Protein AF-A0A257L298-F1 (afdb_monomer_lite)

Secondary structure (DSSP, 8-state):
--PPP---------S---------EEEPPP-SPBPTT--EEEEEEEEEETTEEEEEEEEEEEBTTT--EEEEEEEEEEEE--SSEEEEEEEEEEEE-SSTTEEEEEEEEEEEEEETTEEEEEEEEEEEEEEE--

Structure (mmCIF, N/CA/C/O backbone):
data_AF-A0A257L298-F1
#
_entry.id   AF-A0A257L298-F1
#
loop_
_atom_site.group_PDB
_atom_site.id
_atom_site.type_symbol
_atom_site.label_atom_id
_atom_site.label_alt_id
_atom_site.label_comp_id
_atom_site.label_asym_id
_atom_site.label_entity_id
_atom_site.label_seq_id
_atom_site.pdbx_PDB_ins_code
_atom_site.Cartn_x
_atom_site.Cartn_y
_atom_site.Cartn_z
_atom_site.occupancy
_atom_site.B_iso_or_equiv
_atom_site.auth_seq_id
_atom_site.auth_comp_id
_atom_site.auth_asym_id
_atom_site.auth_atom_id
_atom_site.pdbx_PDB_model_num
ATOM 1 N N . MET A 1 1 ? 13.399 3.544 -44.484 1.00 35.97 1 MET A N 1
ATOM 2 C CA . MET A 1 1 ? 14.296 4.693 -44.247 1.00 35.97 1 MET A CA 1
ATOM 3 C C . MET A 1 1 ? 14.254 4.992 -42.755 1.00 35.97 1 MET A C 1
ATOM 5 O O . MET A 1 1 ? 13.218 5.423 -42.272 1.00 35.97 1 MET A O 1
ATOM 9 N N . PHE A 1 2 ? 15.301 4.631 -42.010 1.00 40.59 2 PHE A N 1
ATOM 10 C CA . PHE A 1 2 ? 15.395 4.853 -40.563 1.00 40.59 2 PHE A CA 1
ATOM 11 C C . PHE A 1 2 ? 16.219 6.123 -40.329 1.00 40.59 2 PHE A C 1
ATOM 13 O O . PHE A 1 2 ? 17.411 6.138 -40.622 1.00 40.59 2 PHE A O 1
ATOM 20 N N . GLY A 1 3 ? 15.573 7.199 -39.876 1.00 53.44 3 GLY A N 1
ATOM 21 C CA . GLY A 1 3 ? 16.239 8.455 -39.527 1.00 53.44 3 GLY A CA 1
ATOM 22 C C . GLY A 1 3 ? 16.765 8.411 -38.093 1.00 53.44 3 GLY A C 1
ATOM 23 O O . GLY A 1 3 ? 15.990 8.203 -37.161 1.00 53.44 3 GLY A O 1
ATOM 24 N N . LEU A 1 4 ? 18.078 8.577 -37.942 1.00 57.00 4 LEU A N 1
ATOM 25 C CA . LEU A 1 4 ? 18.802 8.676 -36.673 1.00 57.00 4 LEU A CA 1
ATOM 26 C C . LEU A 1 4 ? 18.595 10.044 -35.986 1.00 57.00 4 LEU A C 1
ATOM 28 O O . LEU A 1 4 ? 18.338 11.051 -36.640 1.00 57.00 4 LEU A O 1
ATOM 32 N N . LEU A 1 5 ? 18.720 10.009 -34.654 1.00 50.09 5 LEU A N 1
ATOM 33 C CA . LEU A 1 5 ? 18.636 11.067 -33.623 1.00 50.09 5 LEU A CA 1
ATOM 34 C C . LEU A 1 5 ? 19.576 12.282 -33.891 1.00 50.09 5 LEU A C 1
ATOM 36 O O . LEU A 1 5 ? 20.435 12.193 -34.757 1.00 50.09 5 LEU A O 1
ATOM 40 N N . TYR A 1 6 ? 19.464 13.458 -33.240 1.00 37.41 6 TYR A N 1
ATOM 41 C CA . TYR A 1 6 ? 19.945 13.727 -31.865 1.00 37.41 6 TYR A CA 1
ATOM 42 C C . TYR A 1 6 ? 19.573 15.122 -31.277 1.00 37.41 6 TYR A C 1
ATOM 44 O O . TYR A 1 6 ? 19.186 16.045 -31.985 1.00 37.41 6 TYR A O 1
ATOM 52 N N . PHE A 1 7 ? 19.717 15.173 -29.938 1.00 49.09 7 PHE A N 1
ATOM 53 C CA . PHE A 1 7 ? 19.507 16.183 -28.864 1.00 49.09 7 PHE A CA 1
ATOM 54 C C . PHE A 1 7 ? 20.211 17.561 -29.065 1.00 49.09 7 PHE A C 1
ATOM 56 O O . PHE A 1 7 ? 21.085 17.660 -29.912 1.00 49.09 7 PHE A O 1
ATOM 63 N N . VAL A 1 8 ? 19.923 18.666 -28.341 1.00 43.75 8 VAL A N 1
ATOM 64 C CA . VAL A 1 8 ? 20.216 18.958 -26.907 1.00 43.75 8 VAL A CA 1
ATOM 65 C C . VAL A 1 8 ? 19.473 20.233 -26.432 1.00 43.75 8 VAL A C 1
ATOM 67 O O . VAL A 1 8 ? 19.411 21.214 -27.164 1.00 43.75 8 VAL A O 1
ATOM 70 N N . GLY A 1 9 ? 19.024 20.274 -25.167 1.00 34.12 9 GLY A N 1
ATOM 71 C CA . GLY A 1 9 ? 18.702 21.513 -24.435 1.00 34.12 9 GLY A CA 1
ATOM 72 C C . GLY A 1 9 ? 18.926 21.327 -22.930 1.00 34.12 9 GLY A C 1
ATOM 73 O O . GLY A 1 9 ? 18.150 20.642 -22.271 1.00 34.12 9 GLY A O 1
ATOM 74 N N . GLY A 1 10 ? 20.043 21.847 -22.413 1.00 38.00 10 GLY A N 1
ATOM 75 C CA . GLY A 1 10 ? 20.544 21.579 -21.063 1.00 38.00 10 GLY A CA 1
ATOM 76 C C . GLY A 1 10 ? 19.877 22.394 -19.952 1.00 38.00 10 GLY A C 1
ATOM 77 O O . GLY A 1 10 ? 19.518 23.552 -20.134 1.00 38.00 10 GLY A O 1
ATOM 78 N N . SER A 1 11 ? 19.802 21.796 -18.764 1.00 34.03 11 SER A N 1
ATOM 79 C CA . SER A 1 11 ? 19.644 22.521 -17.505 1.00 34.03 11 SER A CA 1
ATOM 80 C C . SER A 1 11 ? 20.627 21.944 -16.491 1.00 34.03 11 SER A C 1
ATOM 82 O O . SER A 1 11 ? 20.729 20.725 -16.336 1.00 34.03 11 SER A O 1
ATOM 84 N N . LYS A 1 12 ? 21.405 22.834 -15.867 1.00 39.34 12 LYS A N 1
ATOM 85 C CA . LYS A 1 12 ? 22.391 22.533 -14.825 1.00 39.34 12 LYS A CA 1
ATOM 86 C C . LYS A 1 12 ? 21.713 21.782 -13.675 1.00 39.34 12 LYS A C 1
ATOM 88 O O . LYS A 1 12 ? 20.792 22.307 -13.061 1.00 39.34 12 LYS A O 1
ATOM 93 N N . SER A 1 13 ? 22.197 20.579 -13.373 1.00 36.28 13 SER A N 1
ATOM 94 C CA . SER A 1 13 ? 21.869 19.881 -12.131 1.00 36.28 13 SER A CA 1
ATOM 95 C C . SER A 1 13 ? 22.938 20.216 -11.105 1.00 36.28 13 SER A C 1
ATOM 97 O O . SER A 1 13 ? 24.061 19.722 -11.207 1.00 36.28 13 SER A O 1
ATOM 99 N N . ASP A 1 14 ? 22.576 21.037 -10.124 1.00 38.84 14 ASP A N 1
ATOM 100 C CA . ASP A 1 14 ? 23.325 21.122 -8.877 1.00 38.84 14 ASP A CA 1
ATOM 101 C C . ASP A 1 14 ? 23.331 19.765 -8.164 1.00 38.84 14 ASP A C 1
ATOM 103 O O . ASP A 1 14 ? 22.430 18.932 -8.320 1.00 38.84 14 ASP A O 1
ATOM 107 N N . GLY A 1 15 ? 24.435 19.530 -7.461 1.00 37.66 15 GLY A N 1
ATOM 108 C CA . GLY A 1 15 ? 24.837 18.242 -6.925 1.00 37.66 15 GLY A CA 1
ATOM 109 C C . GLY A 1 15 ? 23.965 17.703 -5.792 1.00 37.66 15 GLY A C 1
ATOM 110 O O . GLY A 1 15 ? 23.348 18.432 -5.022 1.00 37.66 15 GLY A O 1
ATOM 111 N N . ASN A 1 16 ? 24.037 16.378 -5.664 1.00 39.88 16 ASN A N 1
ATOM 112 C CA . ASN A 1 16 ? 23.738 15.593 -4.468 1.00 39.88 16 ASN A CA 1
ATOM 113 C C . ASN A 1 16 ? 22.289 15.614 -3.962 1.00 39.88 16 ASN A C 1
ATOM 115 O O . ASN A 1 16 ? 22.017 15.942 -2.811 1.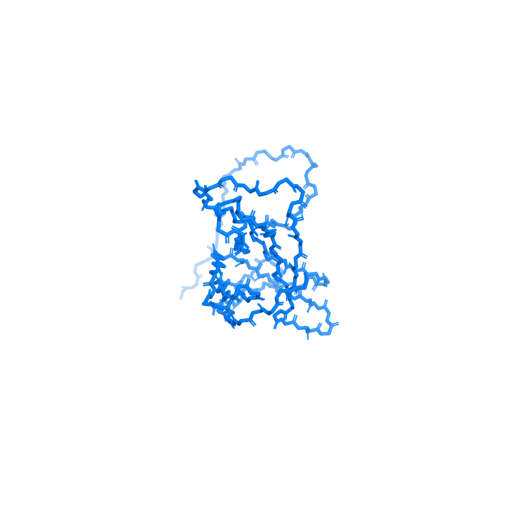00 39.88 16 ASN A O 1
ATOM 119 N N . ALA A 1 17 ? 21.375 15.081 -4.770 1.00 34.56 17 ALA A N 1
ATOM 120 C CA . ALA A 1 17 ? 20.223 14.364 -4.238 1.00 34.56 17 ALA A CA 1
ATOM 121 C C . ALA A 1 17 ? 20.363 12.896 -4.641 1.00 34.56 17 ALA A C 1
ATOM 123 O O . ALA A 1 17 ? 20.161 12.533 -5.802 1.00 34.56 17 ALA A O 1
ATOM 124 N N . ALA A 1 18 ? 20.737 12.042 -3.685 1.00 35.28 18 ALA A N 1
ATOM 125 C CA . ALA A 1 18 ? 20.536 10.609 -3.822 1.00 35.28 18 ALA A CA 1
ATOM 126 C C . ALA A 1 18 ? 19.106 10.396 -4.334 1.00 35.28 18 ALA A C 1
ATOM 128 O O . ALA A 1 18 ? 18.154 10.934 -3.768 1.00 35.28 18 ALA A O 1
ATOM 129 N N . LYS A 1 19 ? 18.975 9.689 -5.457 1.00 36.34 19 LYS A N 1
ATOM 130 C CA . LYS A 1 19 ? 17.711 9.400 -6.133 1.00 36.34 19 LYS A CA 1
ATOM 131 C C . LYS A 1 19 ? 16.878 8.488 -5.228 1.00 36.34 19 LYS A C 1
ATOM 133 O O . LYS A 1 19 ? 16.803 7.286 -5.453 1.00 36.34 19 LYS A O 1
ATOM 138 N N . LEU A 1 20 ? 16.299 9.054 -4.172 1.00 34.91 20 LEU A N 1
ATOM 139 C CA . LEU A 1 20 ? 15.278 8.421 -3.357 1.00 34.91 20 LEU A CA 1
ATOM 140 C C . LEU A 1 20 ? 14.180 8.011 -4.334 1.00 34.91 20 LEU A C 1
ATOM 142 O O . LEU A 1 20 ? 13.599 8.862 -5.014 1.00 34.91 20 LEU A O 1
ATOM 146 N N . ASN A 1 21 ? 13.963 6.700 -4.473 1.00 45.56 21 ASN A N 1
ATOM 147 C CA . ASN A 1 21 ? 12.809 6.156 -5.178 1.00 45.56 21 ASN A CA 1
ATOM 148 C C . ASN A 1 21 ? 11.591 6.968 -4.734 1.00 45.56 21 ASN A C 1
ATOM 150 O O . ASN A 1 21 ? 11.312 7.048 -3.544 1.00 45.56 21 ASN A O 1
ATOM 154 N N . GLN A 1 22 ? 10.949 7.655 -5.677 1.00 49.81 22 GLN A N 1
ATOM 155 C CA . GLN A 1 22 ? 9.899 8.634 -5.410 1.00 49.81 22 GLN A CA 1
ATOM 156 C C . GLN A 1 22 ? 8.690 7.926 -4.784 1.00 49.81 22 GLN A C 1
ATOM 158 O O . GLN A 1 22 ? 7.782 7.499 -5.498 1.00 49.81 22 GLN A O 1
ATOM 163 N N . ILE A 1 23 ? 8.685 7.764 -3.460 1.00 60.03 23 ILE A N 1
ATOM 164 C CA . ILE A 1 23 ? 7.535 7.246 -2.724 1.00 60.03 23 ILE A CA 1
ATOM 165 C C . ILE A 1 23 ? 6.450 8.314 -2.835 1.00 60.03 23 ILE A C 1
ATOM 167 O O . ILE A 1 23 ? 6.516 9.371 -2.208 1.00 60.03 23 ILE A O 1
ATOM 171 N N . LYS A 1 24 ? 5.462 8.068 -3.697 1.00 68.56 24 LYS A N 1
ATOM 172 C CA . LYS A 1 24 ? 4.315 8.958 -3.855 1.00 68.56 24 LYS A CA 1
ATOM 173 C C . LYS A 1 24 ? 3.325 8.664 -2.733 1.00 68.56 24 LYS A C 1
ATOM 175 O O . LYS A 1 24 ? 2.684 7.614 -2.737 1.00 68.56 24 LYS A O 1
ATOM 180 N N . ILE A 1 25 ? 3.213 9.599 -1.797 1.00 79.81 25 ILE A N 1
ATOM 181 C CA . ILE A 1 25 ? 2.238 9.547 -0.708 1.00 79.81 25 ILE A CA 1
ATOM 182 C C . ILE A 1 25 ? 0.932 10.178 -1.193 1.00 79.81 25 ILE A C 1
ATOM 184 O O . ILE A 1 25 ? 0.915 11.284 -1.735 1.00 79.81 25 ILE A O 1
ATOM 188 N N . PHE A 1 26 ? -0.167 9.464 -1.002 1.00 79.12 26 PHE A N 1
ATOM 189 C CA . PHE A 1 26 ? -1.521 9.917 -1.270 1.00 79.12 26 PHE A CA 1
ATOM 190 C C . PHE A 1 26 ? -2.180 10.224 0.066 1.00 79.12 26 PHE A C 1
ATOM 192 O O . PHE A 1 26 ? -2.422 9.315 0.854 1.00 79.12 26 PHE A O 1
ATOM 199 N N . ASN A 1 27 ? -2.452 11.501 0.321 1.00 84.62 27 ASN A N 1
ATOM 200 C CA . ASN A 1 27 ? -3.191 11.935 1.502 1.00 84.62 27 ASN A CA 1
ATOM 201 C C . ASN A 1 27 ? -4.689 11.932 1.194 1.00 84.62 27 ASN A C 1
ATOM 203 O O . ASN A 1 27 ? -5.105 12.375 0.120 1.00 84.62 27 ASN A O 1
ATOM 207 N N . PHE A 1 28 ? -5.493 11.440 2.130 1.00 83.25 28 PHE A N 1
ATOM 208 C CA . PHE A 1 28 ? -6.944 11.414 2.010 1.00 83.25 28 PHE A CA 1
ATOM 209 C C . PHE A 1 28 ? -7.562 12.563 2.806 1.00 83.25 28 PHE A C 1
ATOM 211 O O . PHE A 1 28 ? -7.080 12.932 3.875 1.00 83.25 28 PHE A O 1
ATOM 218 N N . ALA A 1 29 ? -8.641 13.143 2.280 1.00 77.75 29 ALA A N 1
ATOM 219 C CA . ALA A 1 29 ? -9.383 14.170 2.997 1.00 77.75 29 ALA A CA 1
ATOM 220 C C . ALA A 1 29 ? -10.152 13.532 4.162 1.00 77.75 29 ALA A C 1
ATOM 222 O O . ALA A 1 29 ? -11.012 12.674 3.951 1.00 77.75 29 ALA A O 1
ATOM 223 N N . ILE A 1 30 ? -9.859 13.976 5.382 1.00 76.69 30 ILE A N 1
ATOM 224 C CA . ILE A 1 30 ? -10.569 13.565 6.592 1.00 76.69 30 ILE A CA 1
ATOM 225 C C . ILE A 1 30 ? -11.521 14.701 6.963 1.00 76.69 30 ILE A C 1
ATOM 227 O O . ILE A 1 30 ? -11.092 15.842 7.109 1.00 76.69 30 ILE A O 1
ATOM 231 N N . LYS A 1 31 ? -12.821 14.403 7.056 1.00 72.06 31 LYS A N 1
ATOM 232 C CA . LYS A 1 31 ? -13.843 15.401 7.419 1.00 72.06 31 LYS A CA 1
ATOM 233 C C . LYS A 1 31 ? -13.927 15.646 8.927 1.00 72.06 31 LYS A C 1
ATOM 235 O O . LYS A 1 31 ? -14.259 16.751 9.336 1.00 72.06 31 LYS A O 1
ATOM 240 N N . ASP A 1 32 ? -13.601 14.629 9.719 1.00 76.06 32 ASP A N 1
ATOM 241 C CA . ASP A 1 32 ? -13.701 14.650 11.178 1.00 76.06 32 ASP A CA 1
ATOM 242 C C . ASP A 1 32 ? -12.315 14.714 11.826 1.00 76.06 32 ASP A C 1
ATOM 244 O O . ASP A 1 32 ? -11.311 14.325 11.225 1.00 76.06 32 ASP A O 1
ATOM 248 N N . SER A 1 33 ? -12.251 15.139 13.089 1.00 81.19 33 SER A N 1
ATOM 249 C CA . SER A 1 33 ? -11.028 14.984 13.874 1.00 81.19 33 SER A CA 1
ATOM 250 C C . SER A 1 33 ? -10.742 13.503 14.140 1.00 81.19 33 SER A C 1
ATOM 252 O O . SER A 1 33 ? -11.655 12.695 14.346 1.00 81.19 33 SER A O 1
ATOM 254 N N . LEU A 1 34 ? -9.461 13.145 14.144 1.00 84.56 34 LEU A N 1
ATOM 255 C CA . LEU A 1 34 ? -9.010 11.835 14.598 1.00 84.56 34 LEU A CA 1
ATOM 256 C C . LEU A 1 34 ? -8.942 11.810 16.127 1.00 84.56 34 LEU A C 1
ATOM 258 O O . LEU A 1 34 ? -8.576 12.809 16.748 1.00 84.56 34 LEU A O 1
ATOM 262 N N . GLU A 1 35 ? -9.239 10.657 16.719 1.00 86.44 35 GLU A N 1
ATOM 263 C CA . GLU A 1 35 ? -8.983 10.407 18.133 1.00 86.44 35 GLU A CA 1
ATOM 264 C C . GLU A 1 35 ? -7.479 10.550 18.407 1.00 86.44 35 GLU A C 1
ATOM 266 O O . GLU A 1 35 ? -6.635 10.119 17.606 1.00 86.44 35 GLU A O 1
ATOM 271 N N . GLN A 1 36 ? -7.140 11.144 19.551 1.00 79.25 36 GLN A N 1
ATOM 272 C CA . GLN A 1 36 ? -5.754 11.331 19.962 1.00 79.25 36 GLN A CA 1
ATOM 273 C C . GLN A 1 36 ? -5.029 9.979 20.021 1.00 79.25 36 GLN A C 1
ATOM 275 O O . GLN A 1 36 ? -5.553 9.008 20.562 1.00 79.25 36 GLN A O 1
ATOM 280 N N . ASN A 1 37 ? -3.819 9.920 19.457 1.00 80.38 37 ASN A N 1
ATOM 281 C CA . ASN A 1 37 ? -2.979 8.716 19.406 1.00 80.38 37 ASN A CA 1
ATOM 282 C C . ASN A 1 37 ? -3.636 7.489 18.739 1.00 80.38 37 ASN A C 1
ATOM 284 O O . ASN A 1 37 ? -3.218 6.361 18.980 1.00 80.38 37 ASN A O 1
ATOM 288 N N . SER A 1 38 ? -4.642 7.689 17.880 1.00 86.00 38 SER A N 1
ATOM 289 C CA . SER A 1 38 ? -5.306 6.586 17.167 1.00 86.00 38 SER A CA 1
ATOM 290 C C . SER A 1 38 ? -4.639 6.196 15.847 1.00 86.00 38 SER A C 1
ATOM 292 O O . SER A 1 38 ? -5.084 5.246 15.205 1.00 86.00 38 SER A O 1
ATOM 294 N N . VAL A 1 39 ? -3.599 6.927 15.429 1.00 90.81 39 VAL A N 1
ATOM 295 C CA . VAL A 1 39 ? -2.910 6.682 14.160 1.00 90.81 39 VAL A CA 1
ATOM 296 C C . VAL A 1 39 ? -2.125 5.378 14.242 1.00 90.81 39 VAL A C 1
ATOM 298 O O . VAL A 1 39 ? -1.219 5.229 15.058 1.00 90.81 39 VAL A O 1
ATOM 301 N N . LYS A 1 40 ? -2.469 4.450 13.359 1.00 92.69 40 LYS A N 1
ATOM 302 C CA . LYS A 1 40 ? -1.843 3.149 13.171 1.00 92.69 40 LYS A CA 1
ATOM 303 C C . LYS A 1 40 ? -1.304 3.013 11.752 1.00 92.69 40 LYS A C 1
ATOM 305 O O . LYS A 1 40 ? -1.740 3.711 10.835 1.00 92.69 40 LYS A O 1
ATOM 310 N N . TYR A 1 41 ? -0.381 2.073 11.597 1.00 91.94 41 TYR A N 1
ATOM 311 C CA . TYR A 1 41 ? 0.261 1.716 10.341 1.00 91.94 41 TYR A CA 1
ATOM 312 C C . TYR A 1 41 ? -0.050 0.261 10.000 1.00 91.94 41 TYR A C 1
ATOM 314 O O . TYR A 1 41 ? 0.067 -0.607 10.863 1.00 91.94 41 TYR A O 1
ATOM 322 N N . ASP A 1 42 ? -0.387 -0.010 8.744 1.00 92.62 42 ASP A N 1
ATOM 323 C CA . ASP A 1 42 ? -0.469 -1.371 8.215 1.00 92.62 42 ASP A CA 1
ATOM 324 C C . ASP A 1 42 ? 0.117 -1.408 6.800 1.00 92.62 42 ASP A C 1
ATOM 326 O O . ASP A 1 42 ? 0.218 -0.389 6.106 1.00 92.62 42 ASP A O 1
ATOM 330 N N . HIS A 1 43 ? 0.541 -2.595 6.381 1.00 91.50 43 HIS A N 1
ATOM 331 C CA . HIS A 1 43 ? 1.108 -2.832 5.067 1.00 91.50 43 HIS A CA 1
ATOM 332 C C . HIS A 1 43 ? 0.685 -4.189 4.504 1.00 91.50 43 HIS A C 1
ATOM 334 O O . HIS A 1 43 ? 0.270 -5.113 5.211 1.00 91.50 43 HIS A O 1
ATOM 340 N N . LEU A 1 44 ? 0.787 -4.317 3.188 1.00 91.88 44 LEU A N 1
ATOM 341 C CA . LEU A 1 44 ? 0.557 -5.566 2.483 1.00 91.88 44 LEU A CA 1
ATOM 342 C C . LEU A 1 44 ? 1.461 -5.661 1.260 1.00 91.88 44 LEU A C 1
ATOM 344 O O . LEU A 1 44 ? 1.813 -4.649 0.656 1.00 91.88 44 LEU A O 1
ATOM 348 N N . ILE A 1 45 ? 1.819 -6.890 0.903 1.00 90.88 45 ILE A N 1
ATOM 349 C CA . ILE A 1 45 ? 2.654 -7.192 -0.256 1.00 90.88 45 ILE A CA 1
ATOM 350 C C . ILE A 1 45 ? 1.735 -7.642 -1.394 1.00 90.88 45 ILE A C 1
ATOM 352 O O . ILE A 1 45 ? 0.980 -8.598 -1.245 1.00 90.88 45 ILE A O 1
ATOM 356 N N . PHE A 1 46 ? 1.798 -6.939 -2.521 1.00 83.69 46 PHE A N 1
ATOM 357 C CA . PHE A 1 46 ? 1.103 -7.291 -3.759 1.00 83.69 46 PHE A CA 1
ATOM 358 C C . PHE A 1 46 ? 1.804 -8.415 -4.509 1.00 83.69 46 PHE A C 1
ATOM 360 O O . PHE A 1 46 ? 1.163 -9.323 -5.027 1.00 83.69 46 PHE A O 1
ATOM 367 N N . GLU A 1 47 ? 3.128 -8.307 -4.609 1.00 83.94 47 GLU A N 1
ATOM 368 C CA . GLU A 1 47 ? 3.977 -9.248 -5.325 1.00 83.94 47 GLU A CA 1
ATOM 369 C C . GLU A 1 47 ? 5.246 -9.488 -4.525 1.00 83.94 47 GLU A C 1
ATOM 371 O O . GLU A 1 47 ? 5.920 -8.536 -4.120 1.00 83.94 47 GLU A O 1
ATOM 376 N N . ASP A 1 48 ? 5.589 -10.759 -4.362 1.00 86.25 48 ASP A N 1
ATOM 377 C CA . ASP A 1 48 ? 6.859 -11.197 -3.799 1.00 86.25 48 ASP A CA 1
ATOM 378 C C . ASP A 1 48 ? 7.614 -11.972 -4.882 1.00 86.25 48 ASP A C 1
ATOM 380 O O . ASP A 1 48 ? 7.330 -13.137 -5.158 1.00 86.25 48 ASP A O 1
ATOM 384 N N . GLN A 1 49 ? 8.512 -11.281 -5.586 1.00 81.94 49 GLN A N 1
ATOM 385 C CA . GLN A 1 49 ? 9.430 -11.909 -6.531 1.00 81.94 49 GLN A CA 1
ATOM 386 C C . GLN A 1 49 ? 10.769 -12.147 -5.836 1.00 81.94 49 GLN A C 1
ATOM 388 O O . GLN A 1 49 ? 11.144 -11.408 -4.931 1.00 81.94 49 GLN A O 1
ATOM 393 N N . ILE A 1 50 ? 11.540 -13.118 -6.339 1.00 80.81 50 ILE A N 1
ATOM 394 C CA . ILE A 1 50 ? 12.811 -13.578 -5.744 1.00 80.81 50 ILE A CA 1
ATOM 395 C C . ILE A 1 50 ? 13.737 -12.422 -5.323 1.00 80.81 50 ILE A C 1
ATOM 397 O O . ILE A 1 50 ? 14.383 -12.499 -4.284 1.00 80.81 50 ILE A O 1
ATOM 401 N N . VAL A 1 51 ? 13.802 -11.350 -6.118 1.00 81.44 51 VAL A N 1
ATOM 402 C CA . VAL A 1 51 ? 14.717 -10.220 -5.884 1.00 81.44 51 VAL A CA 1
ATOM 403 C C . VAL A 1 51 ? 14.016 -8.896 -5.577 1.00 81.44 51 VAL A C 1
ATOM 405 O O . VAL A 1 51 ? 14.689 -7.925 -5.234 1.00 81.44 51 VAL A O 1
ATOM 408 N N . THR A 1 52 ? 12.688 -8.824 -5.697 1.00 82.56 52 THR A N 1
ATOM 409 C CA . THR A 1 52 ? 11.928 -7.574 -5.544 1.00 82.56 52 THR A CA 1
ATOM 410 C C . THR A 1 52 ? 10.550 -7.807 -4.969 1.00 82.56 52 THR A C 1
ATOM 412 O O . THR A 1 52 ? 9.812 -8.666 -5.452 1.00 82.56 52 THR A O 1
ATOM 415 N N . LYS A 1 53 ? 10.159 -6.944 -4.036 1.00 88.06 53 LYS A N 1
ATOM 416 C CA . LYS A 1 53 ? 8.825 -6.930 -3.447 1.00 88.06 53 LYS A CA 1
ATOM 417 C C . LYS A 1 53 ? 8.101 -5.637 -3.762 1.00 88.06 53 LYS A C 1
ATOM 419 O O . LYS A 1 53 ? 8.714 -4.573 -3.882 1.00 88.06 53 LYS A O 1
ATOM 424 N N . TYR A 1 54 ? 6.789 -5.765 -3.884 1.00 87.25 54 TYR A N 1
ATOM 425 C CA . TYR A 1 54 ? 5.872 -4.665 -4.118 1.00 87.25 54 TYR A CA 1
ATOM 426 C C . TYR A 1 54 ? 4.892 -4.563 -2.986 1.00 87.25 54 TYR A C 1
ATOM 428 O O . TYR A 1 54 ? 4.137 -5.500 -2.747 1.00 87.25 54 TYR A O 1
ATOM 436 N N . ASP A 1 55 ? 4.884 -3.414 -2.334 1.00 90.38 55 ASP A N 1
ATOM 437 C CA . ASP A 1 55 ? 4.075 -3.192 -1.154 1.00 90.38 55 ASP A CA 1
ATOM 438 C C . ASP A 1 55 ? 3.169 -1.969 -1.297 1.00 90.38 55 ASP A C 1
ATOM 440 O O . ASP A 1 55 ? 3.403 -1.040 -2.084 1.00 90.38 55 ASP A O 1
ATOM 444 N N . LEU A 1 56 ? 2.093 -2.014 -0.524 1.00 91.94 56 LEU A N 1
ATOM 445 C CA . LEU A 1 56 ? 1.256 -0.884 -0.178 1.00 91.94 56 LEU A CA 1
ATOM 446 C C . LEU A 1 56 ? 1.251 -0.770 1.327 1.00 91.94 56 LEU A C 1
ATOM 448 O O . LEU A 1 56 ? 0.974 -1.732 2.039 1.00 91.94 56 LEU A O 1
ATOM 452 N N . ALA A 1 57 ? 1.491 0.442 1.776 1.00 91.75 57 ALA A N 1
ATOM 453 C CA . ALA A 1 57 ? 1.416 0.822 3.158 1.00 91.75 57 ALA A CA 1
ATOM 454 C C . ALA A 1 57 ? 0.424 1.965 3.303 1.00 91.75 57 ALA A C 1
ATOM 456 O O . ALA A 1 57 ? 0.273 2.808 2.410 1.00 91.75 57 ALA A O 1
ATOM 457 N N . PHE A 1 58 ? -0.275 1.997 4.425 1.00 93.06 58 PHE A N 1
ATOM 458 C CA . PHE A 1 58 ? -1.214 3.063 4.714 1.00 93.06 58 PHE A CA 1
ATOM 459 C C . PHE A 1 58 ? -1.291 3.342 6.207 1.00 93.06 58 PHE A C 1
ATOM 461 O O . PHE A 1 58 ? -1.159 2.456 7.049 1.00 93.06 58 PHE A O 1
ATOM 468 N N . ASN A 1 59 ? -1.532 4.611 6.510 1.00 93.00 59 ASN A N 1
ATOM 469 C CA . ASN A 1 59 ? -1.837 5.071 7.849 1.00 93.00 59 ASN A CA 1
ATOM 470 C C . ASN A 1 59 ? -3.344 5.205 7.991 1.00 93.00 59 ASN A C 1
ATOM 472 O O . ASN A 1 59 ? -4.027 5.671 7.072 1.00 93.00 59 ASN A O 1
ATOM 476 N N . TYR A 1 60 ? -3.861 4.842 9.153 1.00 92.38 60 TYR A N 1
ATOM 477 C CA . TYR A 1 60 ? -5.277 4.952 9.461 1.00 92.38 60 TYR A CA 1
ATOM 478 C C . TYR A 1 60 ? -5.489 5.336 10.917 1.00 92.38 60 TYR A C 1
ATOM 480 O O . TYR A 1 60 ? -4.615 5.128 11.746 1.00 92.38 60 TYR A O 1
ATOM 488 N N . GLY A 1 61 ? -6.636 5.923 11.234 1.00 90.62 61 GLY A N 1
ATOM 489 C CA . GLY A 1 61 ? -6.970 6.294 12.606 1.00 90.62 61 GLY A CA 1
ATOM 490 C C . GLY A 1 61 ? -8.467 6.294 12.839 1.00 90.62 61 GLY A C 1
ATOM 491 O O . GLY A 1 61 ? -9.255 6.250 11.892 1.00 90.62 61 GLY A O 1
ATOM 492 N N . LYS A 1 62 ? -8.874 6.325 14.103 1.00 90.12 62 LYS A N 1
ATOM 493 C CA . LYS A 1 62 ? -10.291 6.371 14.465 1.00 90.12 62 LYS A CA 1
ATOM 494 C C . LYS A 1 62 ? -10.773 7.808 14.429 1.00 90.12 62 LYS A C 1
ATOM 496 O O . LYS A 1 62 ? -10.098 8.704 14.919 1.00 90.12 62 LYS A O 1
ATOM 501 N N . THR A 1 63 ? -11.943 8.039 13.854 1.00 85.75 63 THR A N 1
ATOM 502 C CA . THR A 1 63 ? -12.611 9.343 13.942 1.00 85.75 63 THR A CA 1
ATOM 503 C C . THR A 1 63 ? -13.215 9.531 15.330 1.00 85.75 63 THR A C 1
ATOM 505 O O . THR A 1 63 ? -13.848 8.615 15.853 1.00 85.75 63 THR A O 1
ATOM 508 N N . SER A 1 64 ? -13.085 10.730 15.901 1.00 82.38 64 SER A N 1
ATOM 509 C CA . SER A 1 64 ? -13.572 11.047 17.254 1.00 82.38 64 SER A CA 1
ATOM 510 C C . SER A 1 64 ? -15.077 10.830 17.425 1.00 82.38 64 SER A C 1
ATOM 512 O O . SER A 1 64 ? -15.538 10.490 18.511 1.00 82.38 64 SER A O 1
ATOM 514 N N . TYR A 1 65 ? -15.851 11.019 16.352 1.00 79.88 65 TYR A N 1
ATOM 515 C CA . TYR A 1 65 ? -17.307 10.898 16.393 1.00 79.88 65 TYR A CA 1
ATOM 516 C C . TYR A 1 65 ? -17.790 9.455 16.205 1.00 79.88 65 TYR A C 1
ATOM 518 O O . TYR A 1 65 ? -18.495 8.914 17.052 1.00 79.88 65 TYR A O 1
ATOM 526 N N . SER A 1 66 ? -17.411 8.806 15.099 1.00 78.31 66 SER A N 1
ATOM 527 C CA . SER A 1 66 ? -17.947 7.483 14.754 1.00 78.31 66 SER A CA 1
ATOM 528 C C . SER A 1 66 ? -17.108 6.317 15.283 1.00 78.31 66 SER A C 1
ATOM 530 O O . SER A 1 66 ? -17.557 5.174 15.211 1.00 78.31 66 SER A O 1
ATOM 532 N N . LYS A 1 67 ? -15.894 6.576 15.794 1.00 82.31 67 LYS A N 1
ATOM 533 C CA . LYS A 1 67 ? -14.912 5.562 16.221 1.00 82.31 67 LYS A CA 1
ATOM 534 C C . LYS A 1 67 ? -14.595 4.527 15.135 1.00 82.31 67 LYS A C 1
ATOM 536 O O . LYS A 1 67 ? -14.284 3.375 15.431 1.00 82.31 67 LYS A O 1
ATOM 541 N N . ILE A 1 68 ? -14.710 4.929 13.865 1.00 84.81 68 ILE A N 1
ATOM 542 C CA . ILE A 1 68 ? -14.488 4.059 12.700 1.00 84.81 68 ILE A CA 1
ATOM 543 C C . ILE A 1 68 ? -13.070 4.287 12.184 1.00 84.81 68 ILE A C 1
ATOM 545 O O . ILE A 1 68 ? -12.649 5.438 12.020 1.00 84.81 68 ILE A O 1
ATOM 549 N N . ASN A 1 69 ? -12.369 3.198 11.866 1.00 89.06 69 ASN A N 1
ATOM 550 C CA . ASN A 1 69 ? -11.067 3.257 11.215 1.00 89.06 69 ASN A CA 1
ATOM 551 C C . ASN A 1 69 ? -11.187 3.982 9.867 1.00 89.06 69 ASN A C 1
ATOM 553 O O . ASN A 1 69 ? -11.987 3.636 8.998 1.00 89.06 69 ASN A O 1
ATOM 557 N N . THR A 1 70 ? -10.402 5.038 9.704 1.00 89.62 70 THR A N 1
ATOM 558 C CA . THR A 1 70 ? -10.440 5.939 8.557 1.00 89.62 70 THR A CA 1
ATOM 559 C C . THR A 1 70 ? -9.042 6.046 7.963 1.00 89.62 70 THR A C 1
ATOM 561 O O . THR A 1 70 ? -8.112 6.387 8.695 1.00 89.62 70 THR A O 1
ATOM 564 N N . PRO A 1 71 ? -8.871 5.770 6.658 1.00 90.94 71 PRO A N 1
ATOM 565 C CA . PRO A 1 71 ? -7.596 5.957 5.979 1.00 90.94 71 PRO A CA 1
ATOM 566 C C . PRO A 1 71 ? -7.156 7.424 6.025 1.00 90.94 71 PRO A C 1
ATOM 568 O O . PRO A 1 71 ? -7.950 8.322 5.749 1.00 90.94 71 PRO A O 1
ATOM 571 N N . ILE A 1 72 ? -5.887 7.655 6.348 1.00 91.62 72 ILE A N 1
ATOM 572 C CA . ILE A 1 72 ? -5.266 8.983 6.468 1.00 91.62 72 ILE A CA 1
ATOM 573 C C . ILE A 1 72 ? -4.369 9.232 5.262 1.00 91.62 72 ILE A C 1
ATOM 575 O O . ILE A 1 72 ? -4.485 10.242 4.568 1.00 91.62 72 ILE A O 1
ATOM 579 N N . SER A 1 73 ? -3.485 8.280 4.988 1.00 91.38 73 SER A N 1
ATOM 580 C CA . SER A 1 73 ? -2.594 8.333 3.842 1.00 91.38 73 SER A CA 1
ATOM 581 C C . SER A 1 73 ? -2.219 6.936 3.385 1.00 91.38 73 SER A C 1
ATOM 583 O O . SER A 1 73 ? -2.323 5.976 4.143 1.00 91.38 73 SER A O 1
ATOM 585 N N . ALA A 1 74 ? -1.792 6.818 2.135 1.00 92.56 74 ALA A N 1
ATOM 586 C CA . ALA A 1 74 ? -1.287 5.578 1.575 1.00 92.56 74 ALA A CA 1
ATOM 587 C C . ALA A 1 74 ? -0.106 5.844 0.646 1.00 92.56 74 ALA A C 1
ATOM 589 O O . ALA A 1 74 ? -0.051 6.869 -0.033 1.00 92.56 74 ALA A O 1
ATOM 590 N N . TYR A 1 75 ? 0.827 4.908 0.581 1.00 90.75 75 TYR A N 1
ATOM 591 C CA . TYR A 1 75 ? 1.938 4.937 -0.353 1.00 90.75 75 TYR A CA 1
ATOM 592 C C . TYR A 1 75 ? 2.253 3.524 -0.827 1.00 90.75 75 TYR A C 1
ATOM 594 O O . TYR A 1 75 ? 1.972 2.545 -0.144 1.00 90.75 75 TYR A O 1
ATOM 602 N N . SER A 1 76 ? 2.823 3.417 -2.022 1.00 89.38 76 SER A N 1
ATOM 603 C CA . SER A 1 76 ? 3.272 2.137 -2.562 1.00 89.38 76 SER A CA 1
ATOM 604 C C . SER A 1 76 ? 4.760 2.197 -2.850 1.00 89.38 76 SER A C 1
ATOM 606 O O . SER A 1 76 ? 5.261 3.206 -3.363 1.00 89.38 76 SER A O 1
ATOM 608 N N . GLY A 1 77 ? 5.441 1.121 -2.474 1.00 84.44 77 GLY A N 1
ATOM 609 C CA . GLY A 1 77 ? 6.881 0.978 -2.523 1.00 84.44 77 GLY A CA 1
ATOM 610 C C . GLY A 1 77 ? 7.335 -0.168 -3.418 1.00 84.44 77 GLY A C 1
ATOM 611 O O . GLY A 1 77 ? 6.578 -1.054 -3.818 1.00 84.44 77 GLY A O 1
ATOM 612 N N . THR A 1 78 ? 8.618 -0.112 -3.761 1.00 85.62 78 THR A N 1
ATOM 613 C CA . THR A 1 78 ? 9.376 -1.268 -4.233 1.00 85.62 78 THR A CA 1
ATOM 614 C C . THR A 1 78 ? 10.557 -1.433 -3.308 1.00 85.62 78 THR A C 1
ATOM 616 O O . THR A 1 78 ? 11.318 -0.482 -3.116 1.00 85.62 78 THR A O 1
ATOM 619 N N . THR A 1 79 ? 10.741 -2.636 -2.788 1.00 84.19 79 THR A N 1
ATOM 620 C CA . THR A 1 79 ? 11.926 -3.004 -2.015 1.00 84.19 79 THR A CA 1
ATOM 621 C C . THR A 1 79 ? 12.683 -4.122 -2.733 1.00 84.19 79 THR A C 1
ATOM 623 O O . THR A 1 79 ? 12.094 -4.916 -3.466 1.00 84.19 79 THR A O 1
ATOM 626 N N . GLY A 1 80 ? 14.009 -4.157 -2.579 1.00 83.25 80 GLY A N 1
ATOM 627 C CA . GLY A 1 80 ? 14.884 -5.104 -3.279 1.00 83.25 80 GLY A CA 1
ATOM 628 C C . GLY A 1 80 ? 15.559 -4.532 -4.531 1.00 83.25 80 GLY A C 1
ATOM 629 O O . GLY A 1 80 ? 15.739 -3.321 -4.673 1.00 83.25 80 GLY A O 1
ATOM 630 N N . LEU A 1 81 ? 15.989 -5.423 -5.425 1.00 79.88 81 LEU A N 1
ATOM 631 C CA . LEU A 1 81 ? 16.875 -5.120 -6.545 1.00 79.88 81 LEU A CA 1
ATOM 632 C C . LEU A 1 81 ? 16.124 -4.548 -7.757 1.00 79.88 81 LEU A C 1
ATOM 634 O O . LEU A 1 81 ? 15.521 -5.272 -8.544 1.00 79.88 81 LEU A O 1
ATOM 638 N N . VAL A 1 82 ? 16.221 -3.237 -7.964 1.00 75.56 82 VAL A N 1
ATOM 639 C CA . VAL A 1 82 ? 15.594 -2.556 -9.107 1.00 75.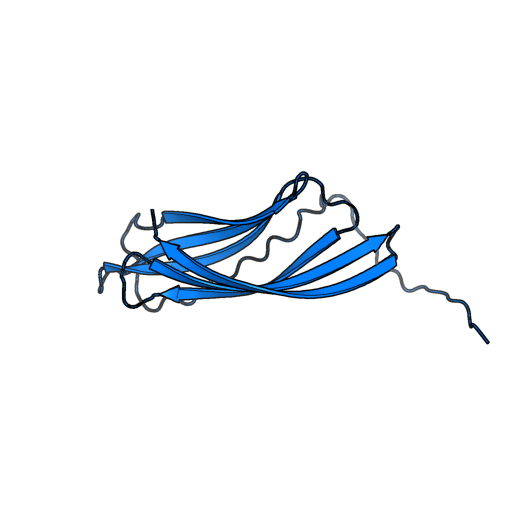56 82 VAL A CA 1
ATOM 640 C C . VAL A 1 82 ? 16.555 -2.531 -10.302 1.00 75.56 82 VAL A C 1
ATOM 642 O O . VAL A 1 82 ? 17.261 -1.549 -10.523 1.00 75.56 82 VAL A O 1
ATOM 645 N N . ILE A 1 83 ? 16.591 -3.613 -11.089 1.00 77.81 83 ILE A N 1
ATOM 646 C CA . ILE A 1 83 ? 17.341 -3.670 -12.358 1.00 77.81 83 ILE A CA 1
ATOM 647 C C . ILE A 1 83 ? 16.369 -3.710 -13.527 1.00 77.81 83 ILE A C 1
ATOM 649 O O . ILE A 1 83 ? 15.652 -4.687 -13.732 1.00 77.81 83 ILE A O 1
ATOM 653 N N . GLY A 1 84 ? 16.366 -2.635 -14.311 1.00 79.25 84 GLY A N 1
ATOM 654 C CA . GLY A 1 84 ? 15.593 -2.496 -15.543 1.00 79.25 84 GLY A CA 1
ATOM 655 C C . GLY A 1 84 ? 14.082 -2.375 -15.344 1.00 79.25 84 GLY A C 1
ATOM 656 O O . GLY A 1 84 ? 13.444 -1.544 -15.986 1.00 79.25 84 GLY A O 1
ATOM 657 N N . THR A 1 85 ? 13.501 -3.100 -14.397 1.00 82.50 85 THR A N 1
ATOM 658 C CA . THR A 1 85 ? 12.086 -3.023 -14.053 1.00 82.50 85 THR A CA 1
ATOM 659 C C . THR A 1 85 ? 11.816 -1.826 -13.153 1.00 82.50 85 THR A C 1
ATOM 661 O O . THR A 1 85 ? 12.233 -1.792 -12.003 1.00 82.50 85 THR A O 1
ATOM 664 N N . HIS A 1 86 ? 11.089 -0.845 -13.668 1.00 83.56 86 HIS A N 1
ATOM 665 C CA . HIS A 1 86 ? 10.657 0.335 -12.939 1.00 83.56 86 HIS A CA 1
ATOM 666 C C . HIS A 1 86 ? 9.148 0.280 -12.792 1.00 83.56 86 HIS A C 1
ATOM 668 O O . HIS A 1 86 ? 8.425 0.229 -13.783 1.00 83.56 86 HIS A O 1
ATOM 674 N N . ARG A 1 87 ? 8.656 0.332 -11.560 1.00 83.12 87 ARG A N 1
ATOM 675 C CA . ARG A 1 87 ? 7.221 0.444 -11.311 1.00 83.12 87 ARG A CA 1
ATOM 676 C C . ARG A 1 87 ? 6.909 1.801 -10.696 1.00 83.12 87 ARG A C 1
ATOM 678 O O . ARG A 1 87 ? 7.682 2.319 -9.894 1.00 83.12 87 ARG A O 1
ATOM 685 N N . LYS A 1 88 ? 5.779 2.382 -11.091 1.00 84.06 88 LYS A N 1
ATOM 686 C CA . LYS A 1 88 ? 5.334 3.693 -10.611 1.00 84.06 88 LYS A CA 1
ATOM 687 C C . LYS A 1 88 ? 3.844 3.656 -10.270 1.00 84.06 88 LYS A C 1
ATOM 689 O O . LYS A 1 88 ? 3.047 3.440 -11.187 1.00 84.06 88 LYS A O 1
ATOM 694 N N . PRO A 1 89 ? 3.441 3.902 -9.009 1.00 85.88 89 PRO A N 1
ATOM 695 C CA . PRO A 1 89 ? 2.034 4.077 -8.678 1.00 85.88 89 PRO A CA 1
ATOM 696 C C . PRO A 1 89 ? 1.526 5.391 -9.287 1.00 85.88 89 PRO A C 1
ATOM 698 O O . PRO A 1 89 ? 2.065 6.474 -9.045 1.00 85.88 89 PRO A O 1
ATOM 701 N N . ILE A 1 90 ? 0.476 5.302 -10.098 1.00 87.94 90 ILE A N 1
ATOM 702 C CA . ILE A 1 90 ? -0.219 6.463 -10.660 1.00 87.94 90 ILE A CA 1
ATOM 703 C C . ILE A 1 90 ? -1.227 6.989 -9.640 1.00 87.94 90 ILE A C 1
ATOM 705 O O . ILE A 1 90 ? -1.250 8.194 -9.352 1.00 87.94 90 ILE A O 1
ATOM 709 N N . LYS A 1 91 ? -2.035 6.075 -9.087 1.00 88.31 91 LYS A N 1
ATOM 710 C CA . LYS A 1 91 ? -3.158 6.362 -8.195 1.00 88.31 91 LYS A CA 1
ATOM 711 C C . LYS A 1 91 ? -3.302 5.261 -7.152 1.00 88.31 91 LYS A C 1
ATOM 713 O O . LYS A 1 91 ? -3.266 4.084 -7.496 1.00 88.31 91 LYS A O 1
ATOM 718 N N . ILE A 1 92 ? -3.517 5.665 -5.906 1.00 91.94 92 ILE A N 1
ATOM 719 C CA . ILE A 1 92 ? -3.871 4.781 -4.797 1.00 91.94 92 ILE A CA 1
ATOM 720 C C . ILE A 1 92 ? -5.225 5.230 -4.255 1.00 91.94 92 ILE A C 1
ATOM 722 O O . ILE A 1 92 ? -5.507 6.424 -4.149 1.00 91.94 92 ILE A O 1
ATOM 726 N N . SER A 1 93 ? -6.096 4.277 -3.958 1.00 89.75 93 SER A N 1
ATOM 727 C CA . SER A 1 93 ? -7.374 4.505 -3.295 1.00 89.75 93 SER A CA 1
ATOM 728 C C . SER A 1 93 ? -7.533 3.470 -2.194 1.00 89.75 93 SER A C 1
ATOM 730 O O . SER A 1 93 ? -7.365 2.279 -2.438 1.00 89.75 93 SER A O 1
ATOM 732 N N . VAL A 1 94 ? -7.832 3.940 -0.987 1.00 90.38 94 VAL A N 1
ATOM 733 C CA . VAL A 1 94 ? -8.127 3.100 0.173 1.00 90.38 94 VAL A CA 1
ATOM 734 C C . VAL A 1 94 ? -9.481 3.547 0.697 1.00 90.38 94 VAL A C 1
ATOM 736 O O . VAL A 1 94 ? -9.681 4.723 1.000 1.00 90.38 94 VAL A O 1
ATOM 739 N N . LEU A 1 95 ? -10.432 2.623 0.721 1.00 88.19 95 LEU A N 1
ATOM 740 C CA . LEU A 1 95 ? -11.825 2.868 1.059 1.00 88.19 95 LEU A CA 1
ATOM 741 C C . LEU A 1 95 ? -12.208 2.030 2.273 1.00 88.19 95 LEU A C 1
ATOM 743 O O . LEU A 1 95 ? -11.829 0.863 2.387 1.00 88.19 95 LEU A O 1
ATOM 747 N N . LYS A 1 96 ? -13.010 2.627 3.154 1.00 87.06 96 LYS A N 1
ATOM 748 C CA . LYS A 1 96 ? -13.666 1.907 4.247 1.00 87.06 96 LYS A CA 1
ATOM 749 C C . LYS A 1 96 ? -14.653 0.902 3.658 1.00 87.06 96 LYS A C 1
ATOM 751 O O . LYS A 1 96 ? -15.284 1.199 2.640 1.00 87.06 96 LYS A O 1
ATOM 756 N N . THR A 1 97 ? -14.805 -0.252 4.293 1.00 85.12 97 THR A N 1
ATOM 757 C CA . THR A 1 97 ? -15.902 -1.173 3.980 1.00 85.12 97 THR A CA 1
ATOM 758 C C . THR A 1 97 ? -17.021 -1.023 5.022 1.00 85.12 97 THR A C 1
ATOM 760 O O . THR A 1 97 ? -16.956 -0.160 5.900 1.00 85.12 97 THR A O 1
ATOM 763 N N . SER A 1 98 ? -18.082 -1.826 4.905 1.00 83.62 98 SER A N 1
ATOM 764 C CA . SER A 1 98 ? -19.113 -1.937 5.945 1.00 83.62 98 SER A CA 1
ATOM 765 C C . SER A 1 98 ? -18.584 -2.563 7.239 1.00 83.62 98 SER A C 1
ATOM 767 O O . SER A 1 98 ? -19.154 -2.335 8.303 1.00 83.62 98 SER A O 1
ATOM 769 N N . ASP A 1 99 ? -17.509 -3.346 7.145 1.00 85.00 99 ASP A N 1
ATOM 770 C CA . ASP A 1 99 ? -16.790 -3.890 8.286 1.00 85.00 99 ASP A CA 1
ATOM 771 C C . ASP A 1 99 ? -15.754 -2.862 8.769 1.00 85.00 99 ASP A C 1
ATOM 773 O O . ASP A 1 99 ? -14.931 -2.355 8.005 1.00 85.00 99 ASP A O 1
ATOM 777 N N . LYS A 1 100 ? -15.818 -2.530 10.060 1.00 83.19 100 LYS A N 1
ATOM 778 C CA . LYS A 1 100 ? -15.003 -1.477 10.680 1.00 83.19 100 LYS A CA 1
ATOM 779 C C . LYS A 1 100 ? -13.516 -1.822 10.697 1.00 83.19 100 LYS A C 1
ATOM 781 O O . LYS A 1 100 ? -12.701 -0.905 10.810 1.00 83.19 100 LYS A O 1
ATOM 786 N N . ASP A 1 101 ? -13.181 -3.100 10.558 1.00 87.62 101 ASP A N 1
ATOM 787 C CA . ASP A 1 101 ? -11.814 -3.597 10.647 1.00 87.62 101 ASP A CA 1
ATOM 788 C C . ASP A 1 101 ? -11.255 -4.029 9.289 1.00 87.62 101 ASP A C 1
ATOM 790 O O . ASP A 1 101 ? -10.212 -4.668 9.230 1.00 87.62 101 ASP A O 1
ATOM 794 N N . THR A 1 102 ? -11.885 -3.651 8.169 1.00 91.50 102 THR A N 1
ATOM 795 C CA . THR A 1 102 ? -11.326 -3.924 6.838 1.00 91.50 102 THR A CA 1
ATOM 796 C C . THR A 1 102 ? -11.326 -2.704 5.928 1.00 91.50 102 THR A C 1
ATOM 798 O O . THR A 1 102 ? -12.231 -1.866 5.952 1.00 91.50 102 THR A O 1
ATOM 801 N N . PHE A 1 103 ? -10.323 -2.637 5.051 1.00 93.00 103 PHE A N 1
ATOM 802 C CA . PHE A 1 103 ? -10.264 -1.674 3.956 1.00 93.00 103 PHE A CA 1
ATOM 803 C C . PHE A 1 103 ? -10.225 -2.361 2.602 1.00 93.00 103 PHE A C 1
ATOM 805 O O . PHE A 1 103 ? -9.517 -3.347 2.403 1.00 93.00 103 PHE A O 1
ATOM 812 N N . LYS A 1 104 ? -10.939 -1.775 1.640 1.00 93.81 104 LYS A N 1
ATOM 813 C CA . LYS A 1 104 ? -10.785 -2.092 0.223 1.00 93.81 104 LYS A CA 1
ATOM 814 C C . LYS A 1 104 ? -9.727 -1.173 -0.369 1.00 93.81 104 LYS A C 1
ATOM 816 O O . LYS A 1 104 ? -9.823 0.046 -0.231 1.00 93.81 104 LYS A O 1
ATOM 821 N N . TYR A 1 105 ? -8.745 -1.741 -1.051 1.00 92.56 105 TYR A N 1
ATOM 822 C CA . TYR A 1 105 ? -7.702 -0.975 -1.721 1.00 92.56 105 TYR A CA 1
ATOM 823 C C . TYR A 1 105 ? -7.764 -1.155 -3.235 1.00 92.56 105 TYR A C 1
ATOM 825 O O . TYR A 1 105 ? -8.268 -2.153 -3.747 1.00 92.56 105 TYR A O 1
ATOM 833 N N . LEU A 1 106 ? -7.242 -0.155 -3.940 1.00 93.19 106 LEU A N 1
ATOM 834 C CA . LEU A 1 106 ? -7.090 -0.138 -5.386 1.00 93.19 106 LEU A CA 1
ATOM 835 C C . LEU A 1 106 ? -5.861 0.701 -5.749 1.00 93.19 106 LEU A C 1
ATOM 837 O O . LEU A 1 106 ? -5.811 1.904 -5.475 1.00 93.19 106 LEU A O 1
ATOM 841 N N . VAL A 1 107 ? -4.868 0.072 -6.367 1.00 91.44 107 VAL A N 1
ATOM 842 C CA . VAL A 1 107 ? -3.615 0.692 -6.799 1.00 91.44 107 VAL A CA 1
ATOM 843 C C . VAL A 1 107 ? -3.461 0.530 -8.299 1.00 91.44 107 VAL A C 1
ATOM 845 O O . VAL A 1 107 ? -3.294 -0.572 -8.812 1.00 91.44 107 VAL A O 1
ATOM 848 N N . TYR A 1 108 ? -3.472 1.659 -8.998 1.00 91.88 108 TYR A N 1
ATOM 849 C CA . TYR A 1 108 ? -3.130 1.737 -10.410 1.00 91.88 108 TYR A CA 1
ATOM 850 C C . TYR A 1 108 ? -1.652 2.067 -10.539 1.00 91.88 108 TYR A C 1
ATOM 852 O O . TYR A 1 108 ? -1.200 3.108 -10.054 1.00 91.88 108 TYR A O 1
ATOM 860 N N . GLY A 1 109 ? -0.906 1.213 -11.227 1.00 89.19 109 GLY A N 1
ATOM 861 C CA . GLY A 1 109 ? 0.513 1.391 -11.486 1.00 89.19 109 GLY A CA 1
ATOM 862 C C . GLY A 1 109 ? 0.875 1.195 -12.952 1.00 89.19 109 GLY A C 1
ATOM 863 O O . GLY A 1 109 ? 0.111 0.652 -13.748 1.00 89.19 109 GLY A O 1
ATOM 864 N N . ILE A 1 110 ? 2.077 1.640 -13.298 1.00 90.75 110 ILE A N 1
ATOM 865 C CA . ILE A 1 110 ? 2.743 1.296 -14.555 1.00 90.75 110 ILE A CA 1
ATOM 866 C C . ILE A 1 110 ? 3.942 0.424 -14.215 1.00 90.75 110 ILE A C 1
ATOM 868 O O . ILE A 1 110 ? 4.723 0.774 -13.331 1.00 90.75 110 ILE A O 1
ATOM 872 N N . LEU A 1 111 ? 4.081 -0.681 -14.937 1.00 89.06 111 LEU A N 1
ATOM 873 C CA . LEU A 1 111 ? 5.273 -1.506 -15.017 1.00 89.06 111 LEU A CA 1
ATOM 874 C C . LEU A 1 111 ? 6.030 -1.133 -16.293 1.00 89.06 111 LEU A C 1
ATOM 876 O O . LEU A 1 111 ? 5.536 -1.358 -17.392 1.00 89.06 111 LEU A O 1
ATOM 880 N N . GLU A 1 112 ? 7.222 -0.568 -16.156 1.00 90.56 112 GLU A N 1
ATOM 881 C CA . GLU A 1 112 ? 8.135 -0.300 -17.264 1.00 90.56 112 GLU A CA 1
ATOM 882 C C . GLU A 1 112 ? 9.340 -1.230 -17.170 1.00 90.56 112 GLU A C 1
ATOM 884 O O . GLU A 1 112 ? 9.914 -1.394 -16.096 1.00 90.56 112 GLU A O 1
ATOM 889 N N . TRP A 1 113 ? 9.779 -1.784 -18.296 1.00 88.75 113 TRP A N 1
ATOM 890 C CA . TRP A 1 113 ? 11.076 -2.447 -18.380 1.00 88.75 113 TRP A CA 1
ATOM 891 C C . TRP A 1 113 ? 12.018 -1.616 -19.242 1.00 88.75 113 TRP A C 1
ATOM 893 O O . TRP A 1 113 ? 11.668 -1.200 -20.352 1.00 88.75 113 TRP A O 1
ATOM 903 N N . LYS A 1 114 ? 13.204 -1.339 -18.707 1.00 89.81 114 LYS A N 1
ATOM 904 C CA . LYS A 1 114 ? 14.256 -0.550 -19.335 1.00 89.81 114 LYS A CA 1
ATOM 905 C C . LYS A 1 114 ? 15.538 -1.360 -19.394 1.00 89.81 114 LYS A C 1
ATOM 907 O O . LYS A 1 114 ? 15.969 -1.897 -18.382 1.00 89.81 114 LYS A O 1
ATOM 912 N N . LEU A 1 115 ? 16.193 -1.365 -20.543 1.00 87.25 115 LEU A N 1
ATOM 913 C CA . LEU A 1 115 ? 17.536 -1.905 -20.705 1.00 87.25 115 LEU A CA 1
ATOM 914 C C . LEU A 1 115 ? 18.449 -0.759 -21.127 1.00 87.25 115 LEU A C 1
ATOM 916 O O . LEU A 1 115 ? 18.171 -0.092 -22.119 1.00 87.25 115 LEU A O 1
ATOM 920 N N . LEU A 1 116 ? 19.500 -0.491 -20.345 1.00 86.94 116 LEU A N 1
ATOM 921 C CA . LEU A 1 116 ? 20.477 0.572 -20.635 1.00 86.94 116 LEU A CA 1
ATOM 922 C C . LEU A 1 116 ? 19.828 1.945 -20.924 1.00 86.94 116 LEU A C 1
ATOM 924 O O . LEU A 1 116 ? 20.246 2.685 -21.806 1.00 86.94 116 LEU A O 1
ATOM 928 N N . GLY A 1 117 ? 18.758 2.275 -20.194 1.00 82.31 117 GLY A N 1
ATOM 929 C CA . GLY A 1 117 ? 18.009 3.526 -20.357 1.00 82.31 117 GLY A CA 1
ATOM 930 C C . GLY A 1 117 ? 16.929 3.505 -21.447 1.00 82.31 117 GLY A C 1
ATOM 931 O O . GLY A 1 117 ? 16.038 4.354 -21.417 1.00 82.31 117 GLY A O 1
ATOM 932 N N . VAL A 1 118 ? 16.927 2.511 -22.340 1.00 88.19 118 VAL A N 1
ATOM 933 C CA . VAL A 1 118 ? 15.897 2.339 -23.374 1.00 88.19 118 VAL A CA 1
ATOM 934 C C . VAL A 1 118 ? 14.697 1.607 -22.788 1.00 88.19 118 VAL A C 1
ATOM 936 O O . VAL A 1 118 ? 14.832 0.513 -22.248 1.00 88.19 118 VAL A O 1
ATOM 939 N N . ARG A 1 119 ? 13.506 2.201 -22.895 1.00 92.06 119 ARG A N 1
ATOM 940 C CA . ARG A 1 119 ? 12.243 1.563 -22.500 1.00 92.06 119 ARG A CA 1
ATOM 941 C C . ARG A 1 119 ? 11.849 0.530 -23.554 1.00 92.06 119 ARG A C 1
ATOM 943 O O . ARG A 1 119 ? 11.565 0.896 -24.687 1.00 92.06 119 ARG A O 1
ATOM 950 N N . LEU A 1 120 ? 11.820 -0.738 -23.157 1.00 92.88 120 LEU A N 1
ATOM 951 C CA . LEU A 1 120 ? 11.504 -1.870 -24.031 1.00 92.88 120 LEU A CA 1
ATOM 952 C C . LEU A 1 120 ? 10.068 -2.364 -23.853 1.00 92.88 120 LEU A C 1
ATOM 954 O O . LEU A 1 120 ? 9.471 -2.882 -24.788 1.00 92.88 120 LEU A O 1
ATOM 958 N N . TYR A 1 121 ? 9.506 -2.190 -22.656 1.00 92.56 121 TYR A N 1
ATOM 959 C CA . TYR A 1 121 ? 8.155 -2.637 -22.339 1.00 92.56 121 TYR A CA 1
ATOM 960 C C . TYR A 1 121 ? 7.459 -1.660 -21.398 1.00 92.56 121 TYR A C 1
ATOM 962 O O . TYR A 1 121 ? 8.095 -1.016 -20.557 1.00 92.56 121 TYR A O 1
ATOM 970 N N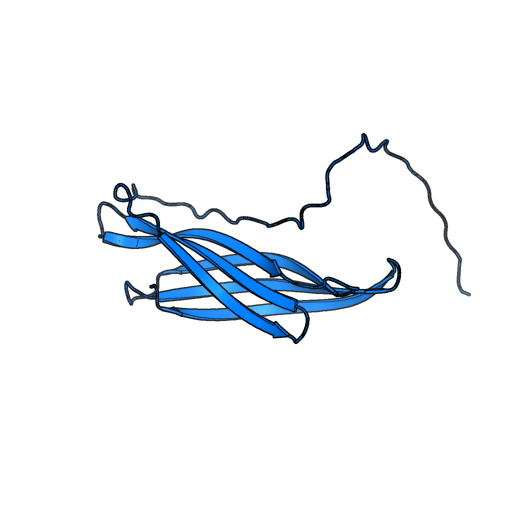 . THR A 1 122 ? 6.143 -1.526 -21.538 1.00 92.38 122 THR A N 1
ATOM 971 C CA . THR A 1 122 ? 5.296 -0.750 -20.630 1.00 92.38 122 THR A CA 1
ATOM 972 C C . THR A 1 122 ? 3.928 -1.393 -20.542 1.00 92.38 122 THR A C 1
ATOM 974 O O . THR A 1 122 ? 3.305 -1.667 -21.563 1.00 92.38 122 THR A O 1
ATOM 977 N N . GLN A 1 123 ? 3.456 -1.603 -19.320 1.00 93.06 123 GLN A N 1
ATOM 978 C CA . GLN A 1 123 ? 2.162 -2.206 -19.048 1.00 93.06 123 GLN A CA 1
ATOM 979 C C . GLN A 1 123 ? 1.483 -1.500 -17.880 1.00 93.06 123 GLN A C 1
ATOM 981 O O . GLN A 1 123 ? 2.092 -1.262 -16.836 1.00 93.06 123 GLN A O 1
ATOM 986 N N . SER A 1 124 ? 0.202 -1.185 -18.042 1.00 92.19 124 SER A N 1
ATOM 987 C CA . SER A 1 124 ? -0.647 -0.766 -16.929 1.00 92.19 124 SER A CA 1
ATOM 988 C C . SER A 1 124 ? -1.003 -1.971 -16.067 1.00 92.19 124 SER A C 1
ATOM 990 O O . SER A 1 124 ? -1.369 -3.023 -16.586 1.00 92.19 124 SER A O 1
ATOM 992 N N . LYS A 1 125 ? -0.926 -1.811 -14.748 1.00 91.38 125 LYS A N 1
ATOM 993 C CA . LYS A 1 125 ? -1.256 -2.864 -13.791 1.00 91.38 125 LYS A CA 1
ATOM 994 C C . LYS A 1 125 ? -2.153 -2.329 -12.688 1.00 91.38 125 LYS A C 1
ATOM 996 O O . LYS A 1 125 ? -1.986 -1.194 -12.241 1.00 91.38 125 LYS A O 1
ATOM 1001 N N . ILE A 1 126 ? -3.110 -3.151 -12.282 1.00 92.81 126 ILE A N 1
ATOM 1002 C CA . ILE A 1 126 ? -4.079 -2.838 -11.237 1.00 92.81 126 ILE A CA 1
ATOM 1003 C C . ILE A 1 126 ? -3.906 -3.880 -10.139 1.00 92.81 126 ILE A C 1
ATOM 1005 O O . ILE A 1 126 ? -3.830 -5.070 -10.435 1.00 92.81 126 ILE A O 1
ATOM 1009 N N . TYR A 1 127 ? -3.823 -3.415 -8.898 1.00 91.19 127 TYR A N 1
ATOM 1010 C CA . TYR A 1 127 ? -3.863 -4.255 -7.709 1.00 91.19 127 TYR A CA 1
ATOM 1011 C C . TYR A 1 127 ? -5.056 -3.833 -6.869 1.00 91.19 127 TYR A C 1
ATOM 1013 O O . TYR A 1 127 ? -5.141 -2.674 -6.460 1.00 91.19 127 TYR A O 1
ATOM 1021 N N . ASP A 1 128 ? -5.969 -4.750 -6.605 1.00 93.69 128 ASP A N 1
ATOM 1022 C CA . ASP A 1 128 ? -7.140 -4.507 -5.781 1.00 93.69 128 ASP A CA 1
ATOM 1023 C C . ASP A 1 128 ? -7.404 -5.677 -4.843 1.00 93.69 128 ASP A C 1
ATOM 1025 O O . ASP A 1 128 ? -6.973 -6.805 -5.071 1.00 93.69 128 ASP A O 1
ATOM 1029 N N . GLY A 1 129 ? -8.083 -5.384 -3.741 1.00 93.31 129 GLY A N 1
ATOM 1030 C CA . GLY A 1 129 ? -8.392 -6.391 -2.743 1.00 93.31 129 GLY A CA 1
ATOM 1031 C C . GLY A 1 129 ? -8.958 -5.795 -1.468 1.00 93.31 129 GLY A C 1
ATOM 1032 O O . GLY A 1 129 ? -9.238 -4.595 -1.381 1.00 93.31 129 GLY A O 1
ATOM 1033 N N . VAL A 1 130 ? -9.126 -6.659 -0.472 1.00 93.38 130 VAL A N 1
ATOM 1034 C CA . VAL A 1 130 ? -9.575 -6.301 0.875 1.00 93.38 130 VAL A CA 1
ATOM 1035 C C . VAL A 1 130 ? -8.496 -6.712 1.869 1.00 93.38 130 VAL A C 1
ATOM 1037 O O . VAL A 1 130 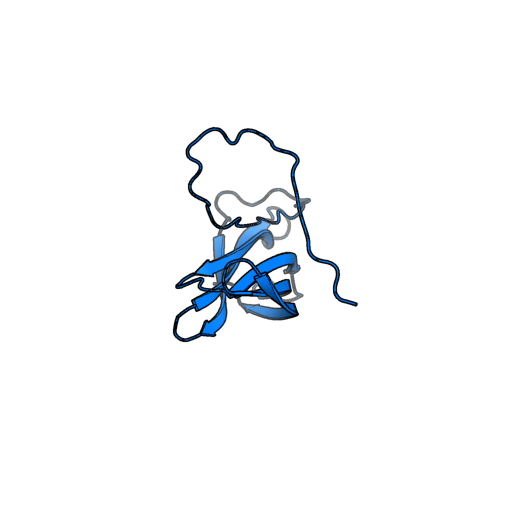? -7.941 -7.805 1.772 1.00 93.38 130 VAL A O 1
ATOM 1040 N N . LYS A 1 131 ?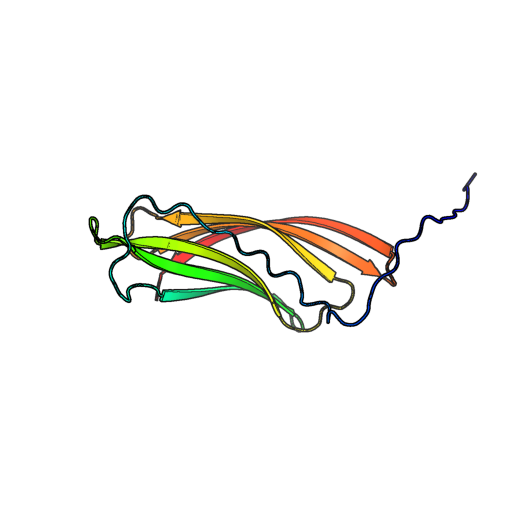 -8.183 -5.825 2.810 1.00 92.81 131 LYS A N 1
ATOM 1041 C CA . LYS A 1 131 ? -7.197 -6.038 3.869 1.00 92.81 131 LYS A CA 1
ATOM 1042 C C . LYS A 1 131 ? -7.885 -5.898 5.223 1.00 92.81 131 LYS A C 1
ATOM 1044 O O . LYS A 1 131 ? -8.530 -4.880 5.472 1.00 92.81 131 LYS A O 1
ATOM 1049 N N . LEU A 1 132 ? -7.732 -6.917 6.067 1.00 92.44 132 LEU A N 1
ATOM 1050 C CA . LEU A 1 132 ? -8.076 -6.871 7.488 1.00 92.44 132 LEU A CA 1
ATOM 1051 C C . LEU A 1 132 ? -7.024 -6.047 8.232 1.00 92.44 132 LEU A C 1
ATOM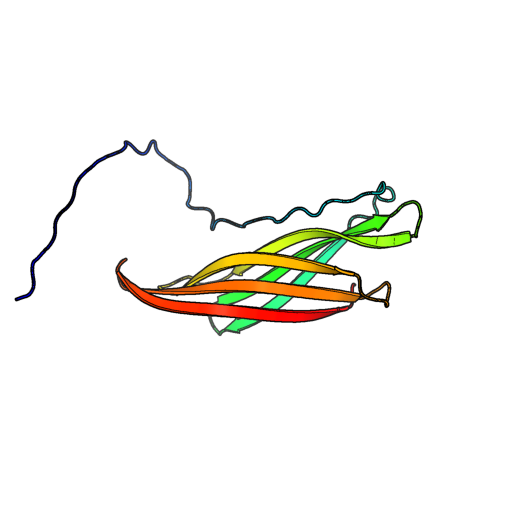 1053 O O . LEU A 1 132 ? -5.830 -6.259 8.023 1.00 92.44 132 LEU A O 1
ATOM 1057 N N . LEU A 1 133 ? -7.485 -5.119 9.060 1.00 88.62 133 LEU A N 1
ATOM 1058 C CA . LEU A 1 133 ? -6.662 -4.241 9.877 1.00 88.62 133 LEU A CA 1
ATOM 1059 C C . LEU A 1 133 ? -6.155 -4.989 11.108 1.00 88.62 133 LEU A C 1
ATOM 1061 O O . LEU A 1 133 ? -6.900 -5.743 11.736 1.00 88.62 133 LEU A O 1
ATOM 1065 N N . ILE A 1 134 ? -4.889 -4.749 11.446 1.00 76.56 134 ILE A N 1
ATOM 1066 C CA . ILE A 1 134 ? -4.201 -5.307 12.619 1.00 76.56 134 ILE A CA 1
ATOM 1067 C C . ILE A 1 134 ? -3.914 -4.175 13.620 1.00 76.56 134 ILE A C 1
ATOM 1069 O O . ILE A 1 134 ? -3.513 -3.070 13.181 1.00 76.56 134 ILE A O 1
#

Radius of gyration: 19.34 Å; chains: 1; bounding box: 44×36×64 Å

Foldseek 3Di:
DDDDDDDDDDDDDDDDDDPDPPWDKAFDDDPADFDPPFKDKDKDWQDDDPFKTKMKIWIWTAGPPPRATGTGMMTIDMDGDDDQWDKDWPDKDWADDPDRFKIKIKTWMKIWGGDPNRTPDIDIDMDIDMDGHD

Sequence (134 aa):
MFGLLYFVGGSKSDGNAAKLNQIKIFNFAIKDSLEQNSVKYDHLIFEDQIVTKYDLAFNYGKTSYSKINTPISAYSGTTGLVIGTHRKPIKISVLKTSDKDTFKYLVYGILEWKLLGVRLYTQSKIYDGVKLLI

pLDDT: mean 79.23, std 18.0, range [34.03, 93.81]